Protein AF-A0A7S1QVI3-F1 (afdb_monomer_lite)

Structure (mmCIF, N/CA/C/O backbone):
data_AF-A0A7S1QVI3-F1
#
_entry.id   AF-A0A7S1QVI3-F1
#
loop_
_atom_site.group_PDB
_atom_site.id
_atom_site.type_symbol
_atom_site.label_atom_id
_atom_site.label_alt_id
_atom_site.label_comp_id
_atom_site.label_asym_id
_atom_site.label_entity_id
_atom_site.label_seq_id
_atom_site.pdbx_PDB_ins_code
_atom_site.Cartn_x
_atom_site.Cartn_y
_atom_site.Cartn_z
_atom_site.occupancy
_atom_site.B_iso_or_equiv
_atom_site.auth_seq_id
_atom_site.auth_comp_id
_atom_site.auth_asym_id
_atom_site.auth_atom_id
_atom_site.pdbx_PDB_model_num
ATOM 1 N N . MET A 1 1 ? -1.734 -1.446 3.120 1.00 90.25 1 MET A N 1
ATOM 2 C CA . MET A 1 1 ? -3.062 -2.050 3.346 1.00 90.25 1 MET A CA 1
ATOM 3 C C . MET A 1 1 ? -4.092 -1.384 2.444 1.00 90.25 1 MET A C 1
ATOM 5 O O . MET A 1 1 ? -4.012 -0.176 2.264 1.00 90.25 1 MET A O 1
ATOM 9 N N . THR A 1 2 ? -5.010 -2.159 1.866 1.00 94.06 2 THR A N 1
ATOM 10 C CA . THR A 1 2 ? -6.104 -1.670 1.007 1.00 94.06 2 THR A CA 1
ATOM 11 C C . THR A 1 2 ? -7.221 -1.010 1.831 1.00 94.06 2 THR A C 1
ATOM 13 O O . THR A 1 2 ? -7.370 -1.333 3.017 1.00 94.06 2 THR A O 1
ATOM 16 N N . PRO A 1 3 ? -8.030 -0.106 1.244 1.00 94.69 3 PRO A N 1
ATOM 17 C CA . PRO A 1 3 ? -9.187 0.476 1.928 1.00 94.69 3 PRO A CA 1
ATOM 18 C C . PRO A 1 3 ? -10.183 -0.568 2.458 1.00 94.69 3 PRO A C 1
ATOM 20 O O . PRO A 1 3 ? -10.709 -0.422 3.562 1.00 94.69 3 PRO A O 1
ATOM 23 N N . GLU A 1 4 ? -10.407 -1.653 1.717 1.00 93.25 4 GLU A N 1
ATOM 24 C CA . GLU A 1 4 ? -11.319 -2.742 2.081 1.00 93.25 4 GLU A CA 1
ATOM 25 C C . GLU A 1 4 ? -10.812 -3.505 3.304 1.00 93.25 4 GLU A C 1
ATOM 27 O O . GLU A 1 4 ? -11.566 -3.734 4.254 1.00 93.25 4 GLU A O 1
ATOM 32 N N . ARG A 1 5 ? -9.521 -3.861 3.311 1.00 92.88 5 ARG A N 1
ATOM 33 C CA . ARG A 1 5 ? -8.894 -4.570 4.431 1.00 92.88 5 ARG A CA 1
ATOM 34 C C . ARG A 1 5 ? -8.848 -3.699 5.682 1.00 92.88 5 ARG A C 1
ATOM 36 O O . ARG A 1 5 ? -9.170 -4.184 6.765 1.00 92.88 5 ARG A O 1
ATOM 43 N N . PHE A 1 6 ? -8.546 -2.409 5.528 1.00 92.31 6 PHE A N 1
ATOM 44 C CA . PHE A 1 6 ? -8.645 -1.440 6.620 1.00 92.31 6 PHE A CA 1
ATOM 45 C C . PHE A 1 6 ? -10.069 -1.388 7.195 1.00 92.31 6 PHE A C 1
ATOM 47 O O . PHE A 1 6 ? -10.247 -1.480 8.407 1.00 92.31 6 PHE A O 1
ATOM 54 N N . GLY A 1 7 ? -11.093 -1.322 6.339 1.00 92.00 7 GLY A N 1
ATOM 55 C CA . GLY A 1 7 ? -12.487 -1.336 6.781 1.00 92.00 7 GLY A CA 1
ATOM 56 C C . GLY A 1 7 ? -12.929 -2.646 7.437 1.00 92.00 7 GLY A C 1
ATOM 57 O O . GLY A 1 7 ? -13.791 -2.628 8.315 1.00 92.00 7 GLY A O 1
ATOM 58 N N . GLY A 1 8 ? -12.347 -3.784 7.054 1.00 91.06 8 GLY A N 1
ATOM 59 C CA . GLY A 1 8 ? -12.507 -5.056 7.763 1.00 91.06 8 GLY A CA 1
ATOM 60 C C . GLY A 1 8 ? -11.974 -4.977 9.194 1.00 91.06 8 GLY A C 1
ATOM 61 O O . GLY A 1 8 ? -12.747 -5.129 10.138 1.00 91.06 8 GLY A O 1
ATOM 62 N N . LEU A 1 9 ? -10.689 -4.635 9.344 1.00 91.12 9 LEU A N 1
ATOM 63 C CA . LEU A 1 9 ? -10.029 -4.526 10.650 1.00 91.12 9 LEU A CA 1
ATOM 64 C C . LEU A 1 9 ? -10.701 -3.502 11.566 1.00 91.12 9 LEU A C 1
ATOM 66 O O . LEU A 1 9 ? -10.872 -3.758 12.754 1.00 91.12 9 LEU A O 1
ATOM 70 N N . LEU A 1 10 ? -11.124 -2.360 11.017 1.00 90.19 10 LEU A N 1
ATOM 71 C CA . LEU A 1 10 ? -11.820 -1.334 11.787 1.00 90.19 10 LEU A CA 1
ATOM 72 C C . LEU A 1 10 ? -13.148 -1.860 12.346 1.00 90.19 10 LEU A C 1
ATOM 74 O O . LEU A 1 10 ? -13.442 -1.668 13.523 1.00 90.19 10 LEU A O 1
ATOM 78 N N . ARG A 1 11 ? -13.950 -2.543 11.517 1.00 89.56 11 ARG A N 1
ATOM 79 C CA . ARG A 1 11 ? -15.234 -3.121 11.946 1.00 89.56 11 ARG A CA 1
ATOM 80 C C . ARG A 1 11 ? -15.042 -4.216 12.986 1.00 89.56 11 ARG A C 1
ATOM 82 O O . ARG A 1 11 ? -15.813 -4.267 13.942 1.00 89.56 11 ARG A O 1
ATOM 89 N N . ASP A 1 12 ? 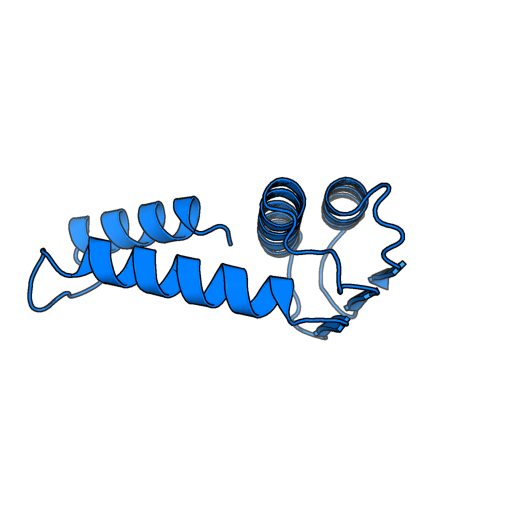-14.024 -5.053 12.820 1.00 89.50 12 ASP A N 1
ATOM 90 C CA . ASP A 1 12 ? -13.707 -6.091 13.796 1.00 89.50 12 ASP A CA 1
ATOM 91 C C . ASP A 1 12 ? -13.239 -5.500 15.123 1.00 89.50 12 ASP A C 1
ATOM 93 O O . ASP A 1 12 ? -13.804 -5.859 16.151 1.00 89.50 12 ASP A O 1
ATOM 97 N N . GLY A 1 13 ? -12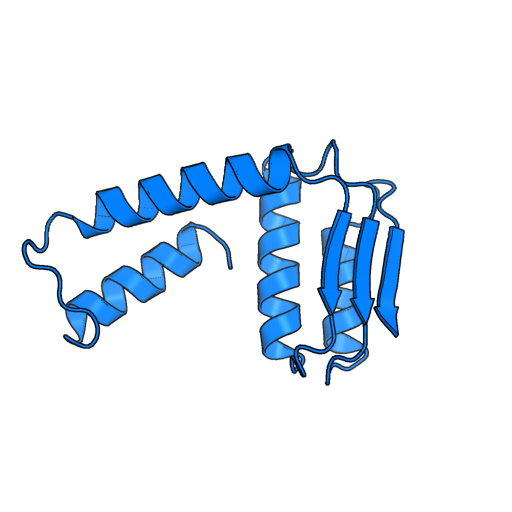.321 -4.531 15.111 1.00 87.81 13 GLY A N 1
ATOM 98 C CA . GLY A 1 13 ? -11.864 -3.856 16.328 1.00 87.81 13 GLY A CA 1
ATOM 99 C C . GLY A 1 13 ? -12.990 -3.124 17.068 1.00 87.81 13 GLY A C 1
ATOM 100 O O . GLY A 1 13 ? -13.050 -3.139 18.296 1.00 87.81 13 GLY A O 1
ATOM 101 N N . VAL A 1 14 ? -13.941 -2.531 16.337 1.00 86.75 14 VAL A N 1
ATOM 102 C CA . VAL A 1 14 ? -15.155 -1.942 16.933 1.00 86.75 14 VAL A CA 1
ATOM 103 C C . VAL A 1 14 ? -16.052 -3.010 17.551 1.00 86.75 14 VAL A C 1
ATOM 105 O O . VAL A 1 14 ? -16.606 -2.808 18.631 1.00 86.75 14 VAL A O 1
ATOM 108 N N . ARG A 1 15 ? -16.209 -4.154 16.878 1.00 85.88 15 ARG A N 1
ATOM 109 C CA . ARG A 1 15 ? -17.035 -5.271 17.350 1.00 85.88 15 ARG A CA 1
ATOM 110 C C . ARG A 1 15 ? -16.445 -5.937 18.594 1.00 85.88 15 ARG A C 1
ATOM 112 O O . ARG A 1 15 ? -17.210 -6.312 19.478 1.00 85.88 15 ARG A O 1
ATOM 119 N N . THR A 1 16 ? -15.125 -6.097 18.662 1.00 89.00 16 THR A N 1
ATOM 120 C CA . THR A 1 16 ? -14.414 -6.703 19.803 1.00 89.00 16 THR A CA 1
ATOM 121 C C . THR A 1 16 ? -14.215 -5.730 20.964 1.00 89.00 16 THR A C 1
ATOM 123 O O . THR A 1 16 ? -13.906 -6.163 22.071 1.00 89.00 16 THR A O 1
ATOM 126 N N . GLY A 1 17 ? -14.420 -4.429 20.738 1.00 85.00 17 GLY A N 1
ATOM 127 C CA . GLY A 1 17 ? -14.183 -3.380 21.730 1.00 85.00 17 GLY A CA 1
ATOM 128 C C . GLY A 1 17 ? -12.715 -2.959 21.850 1.00 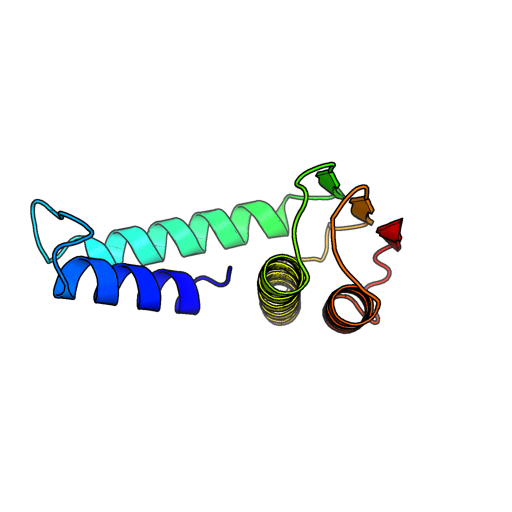85.00 17 GLY A C 1
ATOM 129 O O . GLY A 1 17 ? -12.400 -2.124 22.692 1.00 85.00 17 GLY A O 1
ATOM 130 N N . GLU A 1 18 ? -11.828 -3.490 21.003 1.00 87.06 18 GLU A N 1
ATOM 131 C CA . GLU A 1 18 ? -10.421 -3.075 20.911 1.00 87.06 18 GLU A CA 1
ATOM 132 C C . GLU A 1 18 ? -10.275 -1.641 20.383 1.00 87.06 18 GLU A C 1
ATOM 134 O O . GLU A 1 18 ? -9.331 -0.936 20.737 1.00 87.06 18 GLU A O 1
ATOM 139 N N . ILE A 1 19 ? -11.223 -1.191 19.554 1.00 81.50 19 ILE A N 1
ATOM 140 C CA . ILE A 1 19 ? -11.285 0.175 19.033 1.00 81.50 19 ILE A CA 1
ATOM 141 C C . ILE A 1 19 ? -12.547 0.849 19.571 1.00 81.50 19 ILE A C 1
ATOM 143 O O . ILE A 1 19 ? -13.669 0.517 19.184 1.00 81.50 19 ILE A O 1
ATOM 147 N N . ALA A 1 20 ? -12.362 1.836 20.445 1.00 74.19 20 ALA A N 1
ATOM 148 C CA . ALA A 1 20 ? -13.457 2.645 20.959 1.00 74.19 20 ALA A CA 1
ATOM 149 C C . ALA A 1 20 ? -13.861 3.720 19.939 1.00 74.19 20 ALA A C 1
ATOM 151 O O . ALA A 1 20 ? -13.082 4.617 19.625 1.00 74.19 20 ALA A O 1
ATOM 152 N N . PHE A 1 21 ? -15.105 3.660 19.470 1.00 71.00 21 PHE A N 1
ATOM 153 C CA . PHE A 1 21 ? -15.763 4.775 18.794 1.00 71.00 21 PHE A CA 1
ATOM 154 C C . PHE A 1 21 ? -16.834 5.357 19.708 1.00 71.00 21 PHE A C 1
ATOM 156 O O . PHE A 1 21 ? -17.686 4.629 20.218 1.00 71.00 21 PHE A O 1
ATOM 163 N N . THR A 1 22 ? -16.803 6.675 19.894 1.00 63.59 22 THR A N 1
ATOM 164 C CA . THR A 1 22 ? -17.784 7.420 20.695 1.00 63.59 22 THR A CA 1
ATOM 165 C C . THR A 1 22 ? -19.195 7.316 20.114 1.00 63.59 22 THR A C 1
ATOM 167 O O . THR A 1 22 ? -20.159 7.254 20.874 1.00 63.59 22 THR A O 1
ATOM 170 N N . ALA A 1 23 ? -19.325 7.190 18.790 1.00 60.69 23 ALA A N 1
ATOM 171 C CA . ALA A 1 23 ? -20.547 6.772 18.119 1.00 60.69 23 ALA A CA 1
ATOM 172 C C . ALA A 1 23 ? -20.237 5.631 17.138 1.00 60.69 23 ALA A C 1
ATOM 174 O O . ALA A 1 23 ? -19.436 5.775 16.218 1.00 60.69 23 ALA A O 1
ATOM 175 N N . ARG A 1 24 ? -20.916 4.484 17.281 1.00 60.84 24 ARG A N 1
ATOM 176 C CA . ARG A 1 24 ? -20.761 3.303 16.397 1.00 60.84 24 ARG A CA 1
ATOM 177 C C . ARG A 1 24 ? -20.986 3.601 14.897 1.00 60.84 24 ARG A C 1
ATOM 179 O O . ARG A 1 24 ? -20.688 2.751 14.064 1.00 60.84 24 ARG A O 1
ATOM 186 N N . ALA A 1 25 ? -21.517 4.781 14.561 1.00 63.12 25 ALA A N 1
ATOM 187 C CA . ALA A 1 25 ? -21.802 5.247 13.205 1.00 63.12 25 ALA A CA 1
ATOM 188 C C . ALA A 1 25 ? -20.580 5.821 12.454 1.00 63.12 25 ALA A C 1
ATOM 190 O O . ALA A 1 25 ? -20.618 5.915 11.228 1.00 63.12 25 ALA A O 1
ATOM 191 N N . ASP A 1 26 ? -19.480 6.151 13.138 1.00 73.25 26 ASP A N 1
ATOM 192 C CA . ASP A 1 26 ? -18.355 6.871 12.516 1.00 73.25 26 ASP A CA 1
ATOM 193 C C . ASP A 1 26 ? -17.391 5.961 11.734 1.00 73.25 26 ASP A C 1
ATOM 195 O O . ASP A 1 26 ? -16.574 6.440 10.945 1.00 73.25 26 ASP A O 1
ATOM 199 N N . GLY A 1 27 ? -17.494 4.636 11.891 1.00 79.50 27 GLY A N 1
ATOM 200 C CA . GLY A 1 27 ? -16.605 3.686 11.215 1.00 79.50 27 GLY A CA 1
ATOM 201 C C . GLY A 1 27 ? -16.671 3.786 9.687 1.00 79.50 27 GLY A C 1
ATOM 202 O O . GLY A 1 27 ? -15.639 3.750 9.022 1.00 79.50 27 GLY A O 1
ATOM 203 N N . GLY A 1 28 ? -17.867 3.988 9.123 1.00 85.31 28 GLY A N 1
ATOM 204 C CA . GLY A 1 28 ? -18.034 4.182 7.678 1.00 85.31 28 GLY A CA 1
ATOM 205 C C . GLY A 1 28 ? -17.345 5.452 7.172 1.00 85.31 28 GLY A C 1
ATOM 206 O O . GLY A 1 28 ? -16.667 5.420 6.147 1.00 85.31 28 GLY A O 1
ATOM 207 N N . LEU A 1 29 ? -17.447 6.548 7.931 1.00 89.00 29 LEU A N 1
ATOM 208 C CA . LEU A 1 29 ? -16.773 7.803 7.607 1.00 89.00 29 LEU A CA 1
ATOM 209 C C . LEU A 1 29 ? -15.249 7.644 7.659 1.00 89.00 29 LEU A C 1
ATOM 211 O O . LEU A 1 29 ? -14.563 8.117 6.758 1.00 89.00 29 LEU A O 1
ATOM 215 N N . VAL A 1 30 ? -14.713 6.953 8.668 1.00 90.00 30 VAL A N 1
ATOM 216 C CA . VAL A 1 30 ? -13.263 6.731 8.796 1.00 90.00 30 VAL A CA 1
ATOM 217 C C . VAL A 1 30 ? -12.716 5.888 7.645 1.00 90.00 30 VAL A C 1
ATOM 219 O O . VAL A 1 30 ? -11.670 6.230 7.095 1.00 90.00 30 VAL A O 1
ATOM 222 N N . VAL A 1 31 ? -13.428 4.837 7.224 1.00 91.94 31 VAL A N 1
ATOM 223 C CA . VAL A 1 31 ? -13.038 4.044 6.042 1.00 91.94 31 VAL A CA 1
ATOM 224 C C . VAL A 1 31 ? -13.033 4.902 4.781 1.00 91.94 31 VAL A C 1
ATOM 226 O O . VAL A 1 31 ? -12.100 4.814 3.986 1.00 91.94 31 VAL A O 1
ATOM 229 N N . GLU A 1 32 ? -14.027 5.771 4.615 1.00 93.81 32 GLU A N 1
ATOM 230 C CA . GLU A 1 32 ? -14.098 6.655 3.453 1.00 93.81 32 GLU A CA 1
ATOM 231 C C . GLU A 1 32 ? -12.976 7.703 3.444 1.00 93.81 32 GLU A C 1
ATOM 233 O O . GLU A 1 32 ? -12.359 7.956 2.409 1.00 93.81 32 GLU A O 1
ATOM 238 N N . GLN A 1 33 ? -12.648 8.287 4.599 1.00 94.81 33 GLN A N 1
ATOM 239 C CA . GLN A 1 33 ? -11.512 9.207 4.707 1.00 94.81 33 GLN A CA 1
ATOM 240 C C . GLN A 1 33 ? -10.182 8.492 4.459 1.00 94.81 33 GLN A C 1
ATOM 242 O O . GLN A 1 33 ? -9.319 9.030 3.765 1.00 94.81 33 GLN A O 1
ATOM 247 N N . TYR A 1 34 ? -10.033 7.260 4.954 1.00 95.19 34 TYR A N 1
ATOM 248 C CA . TYR A 1 34 ? -8.870 6.430 4.658 1.00 95.19 34 TYR A CA 1
ATOM 249 C C . TYR A 1 34 ? -8.748 6.154 3.156 1.00 95.19 34 TYR A C 1
ATOM 251 O O . TYR A 1 34 ? -7.670 6.343 2.599 1.00 95.19 34 TYR A O 1
ATOM 259 N N . ARG A 1 35 ? -9.844 5.781 2.478 1.00 96.94 35 ARG A N 1
ATOM 260 C CA . ARG A 1 35 ? -9.864 5.567 1.021 1.00 96.94 35 ARG A CA 1
ATOM 261 C C . ARG A 1 35 ? -9.422 6.822 0.273 1.00 96.94 35 ARG A C 1
ATOM 263 O O . ARG A 1 35 ? -8.525 6.747 -0.561 1.00 96.94 35 ARG A O 1
ATOM 270 N N . LYS A 1 36 ? -9.991 7.985 0.602 1.00 97.19 36 LYS A N 1
ATOM 271 C CA . LYS A 1 36 ? -9.614 9.268 -0.017 1.00 97.19 36 LYS A CA 1
ATOM 272 C C . LYS A 1 36 ? -8.136 9.589 0.178 1.00 97.19 36 LYS A C 1
ATOM 274 O O . LYS A 1 36 ? -7.458 9.957 -0.780 1.00 97.19 36 LYS A O 1
ATOM 279 N N . ALA A 1 37 ? -7.631 9.427 1.400 1.00 96.62 37 ALA A N 1
ATOM 280 C CA . ALA A 1 37 ? -6.226 9.655 1.712 1.00 96.62 37 ALA A CA 1
ATOM 281 C C . ALA A 1 37 ? -5.314 8.670 0.968 1.00 96.62 37 ALA A C 1
ATOM 283 O O . ALA A 1 37 ? -4.307 9.090 0.408 1.00 96.62 37 ALA A O 1
ATOM 284 N N . PHE A 1 38 ? -5.691 7.390 0.904 1.00 97.19 38 PHE A N 1
ATOM 285 C CA . PHE A 1 38 ? -4.983 6.362 0.144 1.00 97.19 38 PHE A CA 1
ATOM 286 C C . PHE A 1 38 ? -4.892 6.741 -1.338 1.00 97.19 38 PHE A C 1
ATOM 288 O O . PHE A 1 38 ? -3.795 6.789 -1.891 1.00 97.19 38 PHE A O 1
ATOM 295 N N . HIS A 1 39 ? -6.030 7.059 -1.966 1.00 98.06 39 HIS A N 1
ATOM 296 C CA . HIS A 1 39 ? -6.091 7.412 -3.386 1.00 98.06 39 HIS A CA 1
ATOM 297 C C . HIS A 1 39 ? -5.215 8.624 -3.681 1.00 98.06 39 HIS A C 1
ATOM 299 O O . HIS A 1 39 ? -4.382 8.583 -4.583 1.00 98.06 39 HIS A O 1
ATOM 305 N N . ARG A 1 40 ? -5.351 9.676 -2.869 1.00 97.31 40 ARG A N 1
ATOM 306 C CA . ARG A 1 40 ? -4.534 10.880 -2.997 1.00 97.31 40 ARG A CA 1
ATOM 307 C C . ARG A 1 40 ? -3.044 10.578 -2.852 1.00 97.31 40 ARG A C 1
ATOM 309 O O . ARG A 1 40 ? -2.260 11.013 -3.687 1.00 97.31 40 ARG A O 1
ATOM 316 N N . ALA A 1 41 ? -2.658 9.828 -1.820 1.00 95.62 41 ALA A N 1
ATOM 317 C CA . ALA A 1 41 ? -1.258 9.530 -1.548 1.00 95.62 41 ALA A CA 1
ATOM 318 C C . ALA A 1 41 ? -0.613 8.772 -2.714 1.00 95.62 41 ALA A C 1
ATOM 320 O O . ALA A 1 41 ? 0.444 9.181 -3.186 1.00 95.62 41 ALA A O 1
ATOM 321 N N . PHE A 1 42 ? -1.251 7.716 -3.226 1.00 96.88 42 PHE A N 1
ATOM 322 C CA . PHE A 1 42 ? -0.700 6.952 -4.348 1.00 96.88 42 PHE A CA 1
ATOM 323 C C . PHE A 1 42 ? -0.699 7.755 -5.658 1.00 96.88 42 PHE A C 1
ATOM 325 O O . PHE A 1 42 ? 0.337 7.811 -6.313 1.00 96.88 42 PHE A O 1
ATOM 332 N N . ALA A 1 43 ? -1.782 8.476 -5.974 1.00 97.06 43 ALA A N 1
ATOM 333 C CA . ALA A 1 43 ? -1.890 9.282 -7.198 1.00 97.06 43 ALA A CA 1
ATOM 334 C C . ALA A 1 43 ? -0.918 10.475 -7.268 1.00 97.06 43 ALA A C 1
ATOM 336 O O . ALA A 1 43 ? -0.658 11.019 -8.346 1.00 97.06 43 ALA A O 1
ATOM 337 N N . GLU A 1 44 ? -0.409 10.938 -6.126 1.00 96.44 44 GLU A N 1
ATOM 338 C CA . GLU A 1 44 ? 0.531 12.060 -6.043 1.00 96.44 44 GLU A CA 1
ATOM 339 C C . GLU A 1 44 ? 1.987 11.606 -5.846 1.00 96.44 44 GLU A C 1
ATOM 341 O O . GLU A 1 44 ? 2.905 12.387 -6.106 1.00 96.44 44 GLU A O 1
ATOM 346 N N . THR A 1 45 ? 2.226 10.356 -5.436 1.00 96.94 45 THR A N 1
ATOM 347 C CA . THR A 1 45 ? 3.569 9.894 -5.063 1.00 96.94 45 THR A CA 1
ATOM 348 C C . THR A 1 45 ? 4.368 9.387 -6.256 1.00 96.94 45 THR A C 1
ATOM 350 O O . THR A 1 45 ? 4.011 8.416 -6.926 1.00 96.94 45 THR A O 1
ATOM 353 N N . ARG A 1 46 ? 5.530 10.013 -6.458 1.00 97.19 46 ARG A N 1
ATOM 354 C CA . ARG A 1 46 ? 6.519 9.587 -7.449 1.00 97.19 46 ARG A CA 1
ATOM 355 C C . ARG A 1 46 ? 7.410 8.447 -6.957 1.00 97.19 46 ARG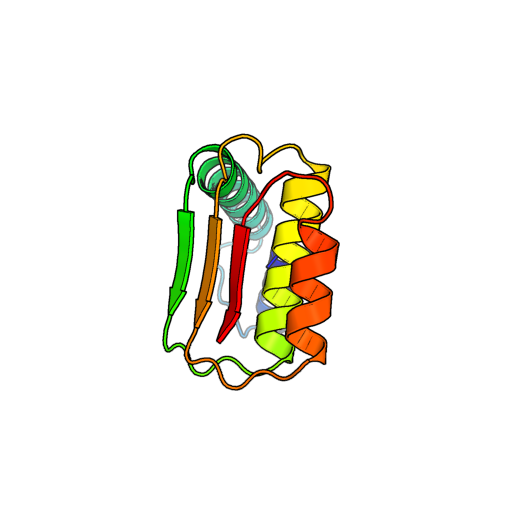 A C 1
ATOM 357 O O . ARG A 1 46 ? 7.635 7.487 -7.690 1.00 97.19 46 ARG A O 1
ATOM 364 N N . ASP A 1 47 ? 7.893 8.548 -5.723 1.00 96.62 47 ASP A N 1
ATOM 365 C CA . ASP A 1 47 ? 8.842 7.597 -5.148 1.00 96.62 47 ASP A CA 1
ATOM 366 C C . ASP A 1 47 ? 8.313 7.061 -3.818 1.00 96.62 47 ASP A C 1
ATOM 368 O O . ASP A 1 47 ? 8.159 7.801 -2.847 1.00 96.62 47 ASP A O 1
ATOM 372 N N . LEU A 1 48 ? 8.056 5.756 -3.766 1.00 96.00 48 LEU A N 1
ATOM 373 C CA . LEU A 1 48 ? 7.648 5.065 -2.548 1.00 96.00 48 LEU A CA 1
ATOM 374 C C . LEU A 1 48 ? 8.890 4.541 -1.824 1.00 96.00 48 LEU A C 1
ATOM 376 O O . LEU A 1 48 ? 9.669 3.779 -2.397 1.00 96.00 48 LEU A O 1
ATOM 380 N N . MET A 1 49 ? 9.088 4.948 -0.568 1.00 95.00 49 MET A N 1
ATOM 381 C CA . MET A 1 49 ? 10.289 4.625 0.209 1.00 95.00 49 MET A CA 1
ATOM 382 C C . MET A 1 49 ? 9.940 3.867 1.493 1.00 95.00 49 MET A C 1
ATOM 384 O O . MET A 1 49 ? 9.406 4.436 2.440 1.00 95.00 49 MET A O 1
ATOM 388 N N . TYR A 1 50 ? 10.301 2.585 1.539 1.00 94.19 50 TYR A N 1
ATOM 389 C CA . TYR A 1 50 ? 10.119 1.692 2.682 1.00 94.19 50 TYR A CA 1
ATOM 390 C C . TYR A 1 50 ? 11.478 1.215 3.177 1.00 94.19 50 TYR A C 1
ATOM 392 O O . TYR A 1 50 ? 12.041 0.226 2.699 1.00 94.19 50 TYR A O 1
ATOM 400 N N . GLN A 1 51 ? 12.037 1.980 4.111 1.00 91.38 51 GLN A N 1
ATOM 401 C CA . GLN A 1 51 ? 13.444 1.898 4.457 1.00 91.38 51 GLN A CA 1
ATOM 402 C C . GLN A 1 51 ? 13.695 1.461 5.893 1.00 91.38 51 GLN A C 1
ATOM 404 O O . GLN A 1 51 ? 13.208 2.099 6.823 1.00 91.38 51 GLN A O 1
ATOM 409 N N . THR A 1 52 ? 14.505 0.411 6.081 1.00 91.44 52 THR A N 1
ATOM 410 C CA . THR A 1 52 ? 14.992 -0.025 7.407 1.00 91.44 52 THR A CA 1
ATOM 411 C C . THR A 1 52 ? 13.878 -0.302 8.427 1.00 91.44 52 THR A C 1
ATOM 413 O O . THR A 1 52 ? 14.055 -0.114 9.628 1.00 91.44 52 THR A O 1
ATOM 416 N N . LEU A 1 53 ? 12.715 -0.761 7.953 1.00 93.81 53 LEU A N 1
ATOM 417 C CA . LEU A 1 53 ? 11.529 -0.988 8.786 1.00 93.81 53 LEU A CA 1
ATOM 418 C C . LEU A 1 53 ? 11.525 -2.375 9.438 1.00 93.81 53 LEU A C 1
ATOM 420 O O . LEU A 1 53 ? 10.634 -2.676 10.232 1.00 93.81 53 LEU A O 1
ATOM 424 N N . LYS A 1 54 ? 12.517 -3.217 9.105 1.00 94.38 54 LYS A N 1
ATOM 425 C CA . LYS A 1 54 ? 12.627 -4.616 9.549 1.00 94.38 54 LYS A CA 1
ATOM 426 C C . LYS A 1 54 ? 11.364 -5.423 9.230 1.00 94.38 54 LYS A C 1
ATOM 428 O O . LYS A 1 54 ? 10.996 -6.324 9.977 1.00 94.38 54 LYS A O 1
ATOM 433 N N . TRP A 1 55 ? 10.687 -5.080 8.134 1.00 95.44 55 TRP A N 1
ATOM 434 C CA . TRP A 1 55 ? 9.446 -5.737 7.742 1.00 95.44 55 TRP A CA 1
ATOM 435 C C . TRP A 1 55 ? 9.697 -7.198 7.355 1.00 95.44 55 TRP A C 1
ATOM 437 O O . TRP A 1 55 ? 10.564 -7.428 6.509 1.00 95.44 55 TRP A O 1
ATOM 447 N N . PRO A 1 56 ? 8.970 -8.165 7.949 1.00 95.81 56 PRO A N 1
ATOM 448 C CA . PRO A 1 56 ? 8.949 -9.538 7.466 1.00 95.81 56 PRO A CA 1
ATOM 449 C C . PRO A 1 56 ? 8.103 -9.652 6.190 1.00 95.81 56 PRO A C 1
ATOM 451 O O . PRO A 1 56 ? 7.464 -8.687 5.757 1.00 95.81 56 PRO A O 1
ATOM 454 N N . ASP A 1 57 ? 8.080 -10.846 5.590 1.00 96.00 57 ASP A N 1
ATOM 455 C CA . ASP A 1 57 ? 7.309 -11.110 4.369 1.00 96.00 57 ASP A CA 1
ATOM 456 C C . ASP A 1 57 ? 5.824 -10.756 4.503 1.00 96.00 57 ASP A C 1
ATOM 458 O O . ASP A 1 57 ? 5.252 -10.228 3.560 1.00 96.00 57 ASP A O 1
ATOM 462 N N . ASP A 1 58 ? 5.193 -10.970 5.658 1.00 96.19 58 ASP A N 1
ATOM 463 C CA . ASP A 1 58 ? 3.779 -10.635 5.880 1.00 96.19 58 ASP A CA 1
ATOM 464 C C . ASP A 1 58 ? 3.485 -9.143 5.645 1.00 96.19 58 ASP A C 1
ATOM 466 O O . ASP A 1 58 ? 2.506 -8.788 4.983 1.00 96.19 58 ASP A O 1
ATOM 470 N N . LYS A 1 59 ? 4.374 -8.259 6.106 1.00 95.50 59 LYS A N 1
ATOM 471 C CA . LYS A 1 59 ? 4.266 -6.813 5.887 1.00 95.50 59 LYS A CA 1
ATOM 472 C C . LYS A 1 59 ? 4.584 -6.419 4.456 1.00 95.50 59 LYS A C 1
ATOM 474 O O . LYS A 1 59 ? 3.931 -5.522 3.920 1.00 95.50 59 LYS A O 1
ATOM 479 N N . ILE A 1 60 ? 5.517 -7.111 3.803 1.00 96.19 60 ILE A N 1
ATOM 480 C CA . ILE A 1 60 ? 5.734 -6.910 2.369 1.00 96.19 60 ILE A CA 1
ATOM 481 C C . ILE A 1 60 ? 4.518 -7.356 1.555 1.00 96.19 60 ILE A C 1
ATOM 483 O O . ILE A 1 60 ? 4.136 -6.670 0.612 1.00 96.19 60 ILE A O 1
ATOM 487 N N . LEU A 1 61 ? 3.872 -8.459 1.923 1.00 96.81 61 LEU A N 1
ATOM 488 C CA . LEU A 1 61 ? 2.667 -8.941 1.253 1.00 96.81 61 LEU A CA 1
ATOM 489 C C . LEU A 1 61 ? 1.507 -7.946 1.411 1.00 96.81 61 LEU A C 1
ATOM 491 O O . LEU A 1 61 ? 0.805 -7.675 0.441 1.00 96.81 61 LEU A O 1
ATOM 495 N N . GLU A 1 62 ? 1.349 -7.322 2.583 1.00 96.38 62 GLU A N 1
ATOM 496 C CA . GLU A 1 62 ? 0.385 -6.226 2.780 1.00 96.38 62 GLU A CA 1
ATOM 497 C C . GLU A 1 62 ? 0.695 -4.985 1.916 1.00 96.38 62 GLU A C 1
ATOM 499 O O . GLU A 1 62 ? -0.225 -4.267 1.498 1.00 96.38 62 GLU A O 1
ATOM 504 N N . LEU A 1 63 ? 1.977 -4.699 1.661 1.00 96.50 63 LEU A N 1
ATOM 505 C CA . LEU A 1 63 ? 2.397 -3.652 0.728 1.00 96.50 63 LEU A CA 1
ATOM 506 C C . LEU A 1 63 ? 2.103 -4.056 -0.722 1.00 96.50 63 LEU A C 1
ATOM 508 O O . LEU A 1 63 ? 1.546 -3.256 -1.470 1.00 96.50 63 LEU A O 1
ATOM 512 N N . ALA A 1 64 ? 2.430 -5.287 -1.113 1.00 97.62 64 ALA A N 1
ATOM 513 C CA . ALA A 1 64 ? 2.160 -5.813 -2.445 1.00 97.62 64 ALA A CA 1
ATOM 514 C C . ALA A 1 64 ? 0.657 -5.786 -2.763 1.00 97.62 64 ALA A C 1
ATOM 516 O O . ALA A 1 64 ? 0.276 -5.363 -3.854 1.00 97.62 64 ALA A O 1
ATOM 517 N N . GLU A 1 65 ? -0.200 -6.143 -1.804 1.00 97.81 65 GLU A N 1
ATOM 518 C CA . GLU A 1 65 ? -1.659 -6.046 -1.932 1.00 97.81 65 GLU A CA 1
ATOM 519 C C . GLU A 1 65 ? -2.109 -4.593 -2.167 1.00 97.81 65 GLU A C 1
ATOM 521 O O . GLU A 1 65 ? -2.911 -4.318 -3.057 1.00 97.81 65 GLU A O 1
ATOM 526 N N . ALA A 1 66 ? -1.547 -3.640 -1.416 1.00 97.81 66 ALA A N 1
ATOM 527 C CA . ALA A 1 66 ? -1.845 -2.220 -1.599 1.00 97.81 66 ALA A CA 1
ATOM 528 C C . ALA A 1 66 ? -1.384 -1.692 -2.966 1.00 97.81 66 ALA A C 1
ATOM 530 O O . ALA A 1 66 ? -2.109 -0.923 -3.591 1.00 97.81 66 ALA A O 1
ATOM 531 N N . LEU A 1 67 ? -0.215 -2.124 -3.447 1.00 98.06 67 LEU A N 1
ATOM 532 C CA . LEU A 1 67 ? 0.291 -1.777 -4.776 1.00 98.06 67 LEU A CA 1
ATOM 533 C C . LEU A 1 67 ? -0.581 -2.371 -5.887 1.00 98.06 67 LEU A C 1
ATOM 535 O O . LEU A 1 67 ? -0.877 -1.680 -6.857 1.00 98.06 67 LEU A O 1
ATOM 539 N N . ALA A 1 68 ? -1.037 -3.617 -5.736 1.00 98.12 68 ALA A N 1
ATOM 540 C CA . ALA A 1 68 ? -1.936 -4.255 -6.695 1.00 98.12 68 ALA A CA 1
ATOM 541 C C . ALA A 1 68 ? -3.289 -3.530 -6.766 1.00 98.12 68 ALA A C 1
ATOM 543 O O . ALA A 1 68 ? -3.787 -3.265 -7.859 1.00 98.12 68 ALA A O 1
ATOM 544 N N . TYR A 1 69 ? -3.846 -3.146 -5.615 1.00 98.06 69 TYR A N 1
ATOM 545 C CA . TYR A 1 69 ? -5.047 -2.314 -5.555 1.00 98.06 69 TYR A CA 1
ATOM 546 C C . TYR A 1 69 ? -4.813 -0.950 -6.222 1.00 98.06 69 TYR A C 1
ATOM 548 O O . TYR A 1 69 ? -5.569 -0.554 -7.103 1.00 98.06 69 TYR A O 1
ATOM 556 N N . ALA A 1 70 ? -3.727 -0.252 -5.871 1.00 97.88 70 ALA A N 1
ATOM 557 C CA . ALA A 1 70 ? -3.406 1.050 -6.454 1.00 97.88 70 ALA A CA 1
ATOM 558 C C . ALA A 1 70 ? -3.216 0.975 -7.977 1.00 97.88 70 ALA A C 1
ATOM 560 O O . ALA A 1 70 ? -3.650 1.872 -8.696 1.00 97.88 70 ALA A O 1
ATOM 561 N N . ARG A 1 71 ? -2.618 -0.110 -8.481 1.00 97.25 71 ARG A N 1
ATOM 562 C CA . ARG A 1 71 ? -2.519 -0.400 -9.914 1.00 97.25 71 ARG A CA 1
ATOM 563 C C . ARG A 1 71 ? -3.895 -0.562 -10.558 1.00 97.25 71 ARG A C 1
ATOM 565 O O . ARG A 1 71 ? -4.121 0.024 -11.612 1.00 97.25 71 ARG A O 1
ATOM 572 N N . ALA A 1 72 ? -4.778 -1.363 -9.963 1.00 97.25 72 ALA A N 1
ATOM 573 C CA . ALA A 1 72 ? -6.119 -1.610 -10.496 1.00 97.25 72 ALA A CA 1
ATOM 574 C C . ALA A 1 72 ? -6.956 -0.322 -10.575 1.00 97.25 72 ALA A C 1
ATOM 576 O O . ALA A 1 72 ? -7.710 -0.136 -11.524 1.00 97.25 72 ALA A O 1
ATOM 577 N N . GLU A 1 73 ? -6.748 0.589 -9.626 1.00 97.19 73 GLU A N 1
ATOM 578 C CA . GLU A 1 73 ? -7.400 1.900 -9.561 1.00 97.19 73 GLU A CA 1
ATOM 579 C C . GLU A 1 73 ? -6.703 2.987 -10.408 1.00 97.19 73 GLU A C 1
ATOM 581 O O . GLU A 1 73 ? -7.101 4.149 -10.368 1.00 97.19 73 GLU A O 1
ATOM 586 N N . GLY A 1 74 ? -5.635 2.655 -11.147 1.00 97.06 74 GLY A N 1
ATOM 587 C CA . GLY A 1 74 ? -4.892 3.626 -11.964 1.00 97.06 74 GLY A CA 1
ATOM 588 C C . GLY A 1 74 ? -4.123 4.680 -11.153 1.00 97.06 74 GLY A C 1
ATOM 589 O O . GLY A 1 74 ? -3.750 5.725 -11.670 1.00 97.06 74 GLY A O 1
ATOM 590 N N . LEU A 1 75 ? -3.856 4.430 -9.871 1.00 98.06 75 LEU A N 1
ATOM 591 C CA . LEU A 1 75 ? -3.259 5.412 -8.960 1.00 98.06 75 LEU A CA 1
ATOM 592 C C . LEU A 1 75 ? -1.730 5.490 -9.060 1.00 98.06 75 LEU A C 1
ATOM 594 O O . LEU A 1 75 ? -1.128 6.345 -8.425 1.00 98.06 75 LEU A O 1
ATOM 598 N N . LEU A 1 76 ? -1.085 4.607 -9.824 1.00 97.75 76 LEU A N 1
ATOM 599 C CA . LEU A 1 76 ? 0.380 4.519 -9.905 1.00 97.75 76 LEU A CA 1
ATOM 600 C C . LEU A 1 76 ? 0.988 5.263 -11.103 1.00 97.75 76 LEU A C 1
ATOM 602 O O . LE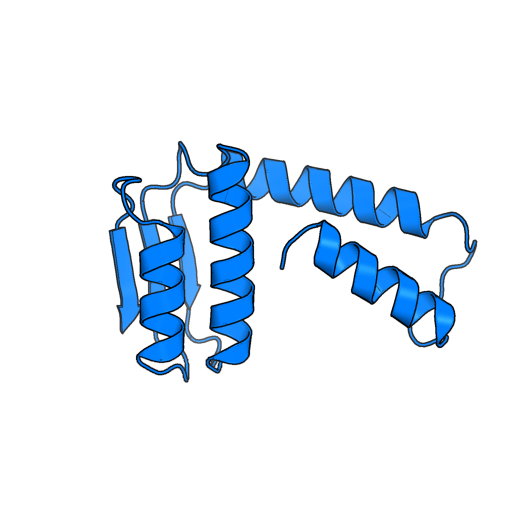U A 1 76 ? 2.187 5.150 -11.332 1.00 97.75 76 LEU A O 1
ATOM 606 N N . GLU A 1 77 ? 0.204 6.036 -11.860 1.00 95.94 77 GLU A N 1
ATOM 607 C CA . GLU A 1 77 ? 0.662 6.712 -13.090 1.00 95.94 77 GLU A CA 1
ATOM 608 C C . GLU A 1 77 ? 1.887 7.615 -12.888 1.00 95.94 77 GLU A C 1
ATOM 610 O O . GLU A 1 77 ? 2.727 7.740 -13.777 1.00 95.94 77 GLU A O 1
ATOM 615 N N . LYS A 1 78 ? 2.001 8.253 -11.718 1.00 96.94 78 LYS A N 1
ATOM 616 C CA . LYS A 1 78 ? 3.138 9.127 -11.388 1.00 96.94 78 LYS A CA 1
ATOM 617 C C . LYS A 1 78 ? 4.282 8.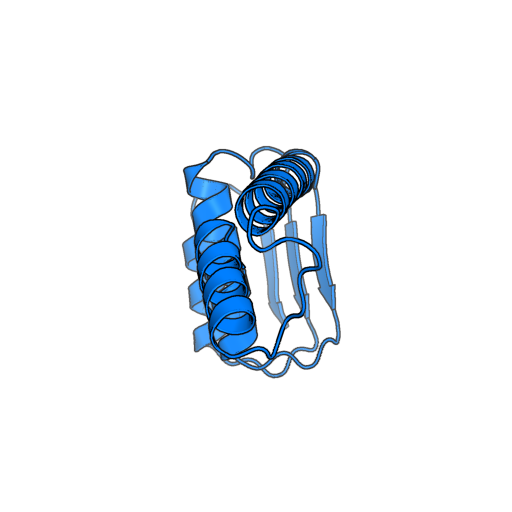395 -10.704 1.00 96.94 78 LYS A C 1
ATOM 619 O O . LYS A 1 78 ? 5.370 8.961 -10.586 1.00 96.94 78 LYS A O 1
ATOM 624 N N . THR A 1 79 ? 4.043 7.183 -10.215 1.00 98.06 79 THR A N 1
ATOM 625 C CA . THR A 1 79 ? 5.045 6.421 -9.483 1.00 98.06 79 THR A CA 1
ATOM 626 C C . THR A 1 79 ? 6.116 5.953 -10.460 1.00 98.06 79 THR A C 1
ATOM 628 O O . THR A 1 79 ? 5.830 5.228 -11.402 1.00 98.06 79 THR A O 1
ATOM 631 N N . SER A 1 80 ? 7.365 6.357 -10.240 1.00 97.25 80 SER A N 1
ATOM 632 C CA . SER A 1 80 ? 8.515 5.886 -11.020 1.00 97.25 80 SER A CA 1
ATOM 633 C C . SER A 1 80 ? 9.334 4.835 -10.284 1.00 97.25 80 SER A C 1
ATOM 635 O O . SER A 1 80 ? 10.072 4.073 -10.911 1.00 97.25 80 SER A O 1
ATOM 637 N N . MET A 1 81 ? 9.231 4.787 -8.954 1.00 97.38 81 MET A N 1
ATOM 638 C CA . MET A 1 81 ? 10.131 3.974 -8.151 1.00 97.38 81 MET A CA 1
ATOM 639 C C . MET A 1 81 ? 9.499 3.485 -6.851 1.00 97.38 81 MET A C 1
ATOM 641 O O . MET A 1 81 ? 8.818 4.228 -6.144 1.00 97.38 81 MET A O 1
ATOM 645 N N . VAL A 1 82 ? 9.808 2.237 -6.505 1.00 97.06 82 VAL A N 1
ATOM 646 C CA . VAL A 1 82 ? 9.496 1.613 -5.218 1.00 97.06 82 VAL A CA 1
ATOM 647 C C . VAL A 1 82 ? 10.809 1.138 -4.607 1.00 97.06 82 VAL A C 1
ATOM 649 O O . VAL A 1 82 ? 11.492 0.286 -5.167 1.00 97.06 82 VAL A O 1
ATOM 652 N N . ARG A 1 83 ? 11.197 1.706 -3.464 1.00 95.62 83 ARG A N 1
ATOM 653 C CA . ARG A 1 83 ? 12.407 1.330 -2.724 1.00 95.62 83 ARG A CA 1
ATOM 654 C C . ARG A 1 83 ? 12.023 0.562 -1.469 1.00 95.62 83 ARG A C 1
ATOM 656 O O . ARG A 1 83 ? 11.382 1.122 -0.585 1.00 95.62 83 ARG A O 1
ATOM 663 N N . ILE A 1 84 ? 12.454 -0.690 -1.382 1.00 93.56 84 ILE A N 1
ATOM 664 C CA . ILE A 1 84 ? 12.233 -1.581 -0.241 1.00 93.56 84 ILE A CA 1
ATOM 665 C C . ILE A 1 84 ? 13.599 -2.149 0.146 1.00 93.56 84 ILE A C 1
ATOM 667 O O . ILE A 1 84 ? 14.012 -3.187 -0.359 1.00 93.56 84 ILE A O 1
ATOM 671 N N . TRP A 1 85 ? 14.334 -1.441 1.002 1.00 91.12 85 TRP A N 1
ATOM 672 C CA . TRP A 1 85 ? 15.688 -1.845 1.411 1.00 91.12 85 TRP A CA 1
ATOM 673 C C . TRP A 1 85 ? 15.788 -2.066 2.929 1.00 91.12 85 TRP A C 1
ATOM 675 O O . TRP A 1 85 ? 15.040 -1.469 3.716 1.00 91.12 85 TRP A O 1
ATOM 685 N N . GLY A 1 86 ? 16.705 -2.928 3.365 1.00 89.50 86 GLY A N 1
ATOM 686 C CA . GLY A 1 86 ? 16.959 -3.133 4.798 1.00 89.50 86 GLY A CA 1
ATOM 687 C C . GLY A 1 86 ? 15.743 -3.674 5.565 1.00 89.50 86 GLY A C 1
ATOM 688 O O . GLY A 1 86 ? 15.529 -3.324 6.728 1.00 89.50 86 GLY A O 1
ATOM 689 N N . ASN A 1 87 ? 14.920 -4.486 4.900 1.00 92.81 87 ASN A N 1
ATOM 690 C CA . ASN A 1 87 ? 13.796 -5.200 5.504 1.00 92.81 87 ASN A CA 1
ATOM 691 C C . ASN A 1 87 ? 14.149 -6.680 5.706 1.00 92.81 87 ASN A C 1
ATOM 693 O O . ASN A 1 87 ? 15.079 -7.193 5.092 1.00 92.81 87 ASN A O 1
ATOM 697 N N . ALA A 1 88 ? 13.419 -7.363 6.585 1.00 92.56 88 ALA A N 1
ATOM 698 C CA . ALA A 1 88 ? 13.653 -8.758 6.970 1.00 92.56 88 ALA A CA 1
ATOM 699 C C . ALA A 1 88 ? 12.794 -9.730 6.136 1.00 92.56 88 ALA A C 1
ATOM 701 O O . ALA A 1 88 ? 12.181 -10.658 6.658 1.00 92.56 88 ALA A O 1
ATOM 702 N N . TRP A 1 89 ? 12.714 -9.462 4.839 1.00 92.75 89 TRP A N 1
ATOM 703 C CA . TRP A 1 89 ? 11.902 -10.176 3.860 1.00 92.75 89 TRP A CA 1
ATOM 704 C C . TRP A 1 89 ? 12.719 -11.170 3.039 1.00 92.75 89 TRP A C 1
ATOM 706 O O . TRP A 1 89 ? 13.948 -11.100 2.990 1.00 92.75 89 TRP A O 1
ATOM 716 N N . THR A 1 90 ? 12.025 -12.097 2.390 1.00 93.81 90 THR A N 1
ATOM 717 C CA . THR A 1 90 ? 12.621 -13.112 1.524 1.00 93.81 90 THR A CA 1
ATOM 718 C C . THR A 1 90 ? 12.224 -12.889 0.064 1.00 93.81 90 THR A C 1
ATOM 720 O O . THR A 1 90 ? 11.552 -11.921 -0.304 1.00 93.81 90 THR A O 1
ATOM 723 N N . GLU A 1 91 ? 12.613 -13.832 -0.792 1.00 94.75 91 GLU A N 1
ATOM 724 C CA . GLU A 1 91 ? 12.200 -13.877 -2.194 1.00 94.75 91 GLU A CA 1
ATOM 725 C C . GLU A 1 91 ? 10.668 -13.901 -2.366 1.00 94.75 91 GLU A C 1
ATOM 727 O O . GLU A 1 91 ? 10.151 -13.453 -3.389 1.00 94.75 91 GLU A O 1
ATOM 732 N N . VAL A 1 92 ? 9.925 -14.392 -1.365 1.00 95.62 92 VAL A N 1
ATOM 733 C CA . VAL A 1 92 ? 8.456 -14.415 -1.387 1.00 95.62 92 VAL A CA 1
ATOM 734 C C . VAL A 1 92 ? 7.895 -12.995 -1.431 1.00 95.62 92 VAL A C 1
ATOM 736 O O . VAL A 1 92 ? 7.137 -12.667 -2.347 1.00 95.62 92 VAL A O 1
ATOM 739 N N . GLY A 1 93 ? 8.292 -12.134 -0.488 1.00 95.31 93 GLY A N 1
ATOM 740 C CA . GLY A 1 93 ? 7.866 -10.738 -0.482 1.00 95.31 93 GLY A CA 1
ATOM 741 C C . GLY A 1 93 ? 8.340 -9.989 -1.731 1.00 95.31 93 GLY A C 1
ATOM 742 O O . GLY A 1 93 ? 7.583 -9.200 -2.300 1.00 95.31 93 GLY A O 1
ATOM 743 N N . ARG A 1 94 ? 9.559 -10.281 -2.210 1.00 94.88 94 ARG A N 1
ATOM 744 C CA . ARG A 1 94 ? 10.114 -9.675 -3.431 1.00 94.88 94 ARG A CA 1
ATOM 745 C C . ARG A 1 94 ? 9.236 -9.917 -4.646 1.00 94.88 94 ARG A C 1
ATOM 747 O O . ARG A 1 94 ? 8.791 -8.956 -5.273 1.00 94.88 94 ARG A O 1
ATOM 754 N N . LYS A 1 95 ? 8.942 -11.182 -4.940 1.00 96.56 95 LYS A N 1
ATOM 755 C CA . LYS A 1 95 ? 8.116 -11.559 -6.093 1.00 96.56 95 LYS A CA 1
ATOM 756 C C . LYS A 1 95 ? 6.718 -10.962 -6.025 1.00 96.56 95 LYS A C 1
ATOM 758 O O . LYS A 1 95 ? 6.182 -10.557 -7.053 1.00 96.56 95 LYS A O 1
ATOM 763 N N . ALA A 1 96 ? 6.138 -10.882 -4.828 1.00 97.44 96 ALA A N 1
ATOM 764 C CA . ALA A 1 96 ? 4.823 -10.282 -4.649 1.00 97.44 96 ALA A CA 1
ATOM 765 C C . ALA A 1 96 ? 4.814 -8.805 -5.069 1.00 97.44 96 ALA A C 1
ATOM 767 O O . ALA A 1 96 ? 3.933 -8.387 -5.816 1.00 97.44 96 ALA A O 1
ATOM 768 N N . VAL A 1 97 ? 5.817 -8.024 -4.654 1.00 97.12 97 VAL A N 1
ATOM 769 C CA . VAL A 1 97 ? 5.930 -6.613 -5.054 1.00 97.12 97 VAL A CA 1
ATOM 770 C C . VAL A 1 97 ? 6.201 -6.477 -6.551 1.00 97.12 97 VAL A C 1
ATOM 772 O O . VAL A 1 97 ? 5.561 -5.649 -7.198 1.00 97.12 97 VAL A O 1
ATOM 775 N N . GLU A 1 98 ? 7.116 -7.281 -7.102 1.00 97.00 98 GLU A N 1
ATOM 776 C CA . GLU A 1 98 ? 7.436 -7.272 -8.537 1.00 97.00 98 GLU A CA 1
ATOM 777 C C . GLU A 1 98 ? 6.188 -7.511 -9.395 1.00 97.00 98 GLU A C 1
ATOM 779 O O . GLU A 1 98 ? 5.947 -6.769 -10.348 1.00 97.00 98 GLU A O 1
ATOM 784 N N . GLU A 1 99 ? 5.357 -8.493 -9.038 1.00 97.81 99 GLU A N 1
ATOM 785 C CA . GLU A 1 99 ? 4.123 -8.783 -9.771 1.00 97.81 99 GLU A CA 1
ATOM 786 C C . GLU A 1 99 ? 3.095 -7.647 -9.634 1.00 97.81 99 GLU A C 1
ATOM 788 O O . GLU A 1 99 ? 2.478 -7.248 -10.629 1.00 97.81 99 GLU A O 1
ATOM 793 N N . SER A 1 100 ? 2.967 -7.045 -8.445 1.00 97.62 100 SER A N 1
ATOM 794 C CA . SER A 1 100 ? 2.035 -5.935 -8.206 1.00 97.62 100 SER A CA 1
ATOM 795 C C . SER A 1 100 ? 2.309 -4.704 -9.074 1.00 97.62 100 SER A C 1
ATOM 797 O O . SER A 1 100 ? 1.366 -3.996 -9.425 1.00 97.62 100 SER A O 1
ATOM 799 N N . ILE A 1 101 ? 3.562 -4.460 -9.472 1.00 97.06 101 ILE A N 1
ATOM 800 C CA . ILE A 1 101 ? 3.956 -3.301 -10.300 1.00 97.06 101 ILE A CA 1
ATOM 801 C C . ILE A 1 101 ? 4.342 -3.668 -11.742 1.00 97.06 101 ILE A C 1
ATOM 803 O O . ILE A 1 101 ? 4.767 -2.813 -12.525 1.00 97.06 101 ILE A O 1
ATOM 807 N N . LYS A 1 102 ? 4.215 -4.943 -12.113 1.00 96.69 102 LYS A N 1
ATOM 808 C CA . LYS A 1 102 ? 4.665 -5.469 -13.402 1.00 96.69 102 LYS A CA 1
ATOM 809 C C . LYS A 1 102 ? 4.003 -4.766 -14.582 1.00 96.69 102 LYS A C 1
ATOM 811 O O . LYS A 1 102 ? 2.782 -4.637 -14.648 1.00 96.69 102 LYS A O 1
ATOM 816 N N . GLY A 1 103 ? 4.825 -4.373 -15.552 1.00 95.62 103 GLY A N 1
ATOM 817 C CA . GLY A 1 103 ? 4.374 -3.710 -16.778 1.00 95.62 103 GLY A CA 1
ATOM 818 C C . GLY A 1 103 ? 4.076 -2.216 -16.626 1.00 95.62 103 GLY A C 1
ATOM 819 O O . GLY A 1 103 ? 3.701 -1.594 -17.611 1.00 95.62 103 GLY A O 1
ATOM 820 N N . LEU A 1 104 ? 4.274 -1.626 -15.441 1.00 95.31 104 LEU A N 1
ATOM 821 C CA . LEU A 1 104 ? 4.036 -0.196 -15.199 1.00 95.31 104 LEU A CA 1
ATOM 822 C C . LEU A 1 104 ? 5.271 0.693 -15.432 1.00 95.31 104 LEU A C 1
ATOM 824 O O . LEU A 1 104 ? 5.207 1.895 -15.212 1.00 95.31 104 LEU A O 1
ATOM 828 N N . GLY A 1 105 ? 6.418 0.123 -15.820 1.00 95.56 105 GLY A N 1
ATOM 829 C CA . GLY A 1 105 ? 7.673 0.879 -15.957 1.00 95.56 105 GLY A CA 1
ATOM 830 C C . GLY A 1 105 ? 8.255 1.387 -14.627 1.00 95.56 105 GLY A C 1
ATOM 831 O O . GLY A 1 105 ? 9.184 2.190 -14.627 1.00 95.56 105 GLY A O 1
ATOM 832 N N . ILE A 1 106 ? 7.729 0.913 -13.495 1.00 97.69 106 ILE A N 1
ATOM 833 C CA . ILE A 1 106 ? 8.186 1.268 -12.150 1.00 97.69 106 ILE A CA 1
ATOM 834 C C . ILE A 1 106 ? 9.467 0.501 -11.826 1.00 97.69 106 ILE A C 1
ATOM 836 O O . ILE A 1 106 ? 9.533 -0.719 -11.972 1.00 97.69 106 ILE A O 1
ATOM 840 N N . THR A 1 107 ? 10.478 1.210 -11.330 1.00 96.75 107 THR A N 1
ATOM 841 C CA . THR A 1 107 ? 11.726 0.593 -10.873 1.00 96.75 107 THR A CA 1
ATOM 842 C C . THR A 1 107 ? 11.575 0.083 -9.441 1.00 96.75 107 THR A C 1
ATOM 844 O O . THR A 1 107 ? 11.326 0.873 -8.528 1.00 96.75 107 THR A O 1
ATOM 847 N N . LEU A 1 108 ? 11.776 -1.219 -9.220 1.00 95.44 108 LEU A N 1
ATOM 848 C CA . LEU A 1 108 ? 11.921 -1.786 -7.878 1.00 95.44 108 LEU A CA 1
ATOM 849 C C . LEU A 1 108 ? 13.392 -1.761 -7.454 1.00 95.44 108 LEU A C 1
ATOM 851 O O . LEU A 1 108 ? 14.237 -2.399 -8.079 1.00 95.44 108 LEU A O 1
ATOM 855 N N . CYS A 1 109 ? 13.696 -1.070 -6.360 1.00 92.12 109 CYS A N 1
ATOM 856 C CA . CYS A 1 109 ? 14.979 -1.183 -5.675 1.00 92.12 109 CYS A CA 1
ATOM 857 C C . CYS A 1 109 ? 14.788 -2.012 -4.405 1.00 92.12 109 CYS A C 1
ATOM 859 O O . CYS A 1 109 ? 14.265 -1.508 -3.410 1.00 92.12 109 CYS A O 1
ATOM 861 N N . ALA A 1 110 ? 15.214 -3.270 -4.462 1.00 84.12 110 ALA A N 1
ATOM 862 C CA . ALA A 1 110 ? 15.110 -4.246 -3.388 1.00 84.12 110 ALA A CA 1
ATOM 863 C C . ALA A 1 110 ? 16.509 -4.761 -3.022 1.00 84.12 110 ALA A C 1
ATOM 865 O O . ALA A 1 110 ? 17.203 -5.287 -3.892 1.00 84.12 110 ALA A O 1
ATOM 866 N N . THR A 1 111 ? 16.922 -4.590 -1.763 1.00 67.94 111 THR A N 1
ATOM 867 C CA . THR A 1 111 ? 18.157 -5.166 -1.188 1.00 67.94 111 THR A CA 1
ATOM 868 C C . THR A 1 111 ? 17.919 -5.609 0.240 1.00 67.94 111 THR A C 1
ATOM 870 O O . THR A 1 111 ? 17.318 -4.800 0.996 1.00 67.94 111 THR A O 1
#

Foldseek 3Di:
DALVVVLVVLLVCVVVVVDDDPDPPCSVVVSVVVNVVLLVCLLPDAEAAAPLPQAELVVLLVVLVSLLVCVVVVSNLNHQEYEHENYVYDVNSVVSNCVSCPPNNHYYHYD

pLDDT: mean 92.29, std 8.14, range [60.69, 98.12]

Organism: Alexandrium catenella (NCBI:txid2925)

Sequence (111 aa):
MTPERFGGLLRDGVRTGEIAFTARADGGLVVEQYRKAFHRAFAETRDLMYQTLKWPDDKILELAEALAYARAEGLLEKTSMVRIWGNAWTEVGRKAVEESIKGLGITLCAT

Secondary structure (DSSP, 8-state):
--HHHHHHHHHHHHHHTSS--SSTTHHHHHHHHHHHHHHHHHHH-SEEEEES----HHHHHHHHHHHHHHHHTTTTTT--EEEEES-S--HHHHHHHHHHTTTTTPEEEE-

Radius of gyration: 15.41 Å; chains: 1; bounding box: 40×26×38 Å